Protein AF-A0A264Q8J1-F1 (afdb_monomer_lite)

Radius of gyration: 18.31 Å; chains: 1; bounding box: 54×31×55 Å

Structure (mmCIF, N/CA/C/O backbone):
data_AF-A0A264Q8J1-F1
#
_entry.id   AF-A0A264Q8J1-F1
#
loop_
_atom_site.group_PDB
_atom_site.id
_atom_site.type_symbol
_atom_site.label_atom_id
_atom_site.label_alt_id
_atom_site.label_comp_id
_atom_site.label_asym_id
_atom_site.label_entity_id
_atom_site.label_seq_id
_atom_site.pdbx_PDB_ins_code
_atom_site.Cartn_x
_atom_site.Cartn_y
_atom_site.Cartn_z
_atom_site.occupancy
_atom_site.B_iso_or_equiv
_atom_site.auth_seq_id
_atom_site.auth_comp_id
_atom_site.auth_asym_id
_atom_site.auth_atom_id
_atom_site.pdbx_PDB_model_num
ATOM 1 N N . MET A 1 1 ? -1.370 16.475 13.161 1.00 56.62 1 MET A N 1
ATOM 2 C CA . MET A 1 1 ? -0.536 15.814 12.120 1.00 56.62 1 MET A CA 1
ATOM 3 C C . MET A 1 1 ? -1.045 16.156 10.712 1.00 56.62 1 MET A C 1
ATOM 5 O O . MET A 1 1 ? -2.243 16.346 10.536 1.00 56.62 1 MET A O 1
ATOM 9 N N . PRO A 1 2 ? -0.194 16.237 9.667 1.00 59.56 2 PRO A N 1
ATOM 10 C CA . PRO A 1 2 ? -0.618 16.700 8.331 1.00 59.56 2 PRO A CA 1
ATOM 11 C C . PRO A 1 2 ? -1.544 15.725 7.565 1.00 59.56 2 PRO A C 1
ATOM 13 O O . PRO A 1 2 ? -2.095 16.078 6.518 1.00 59.56 2 PRO A O 1
ATOM 16 N N . TRP A 1 3 ? -1.752 14.513 8.092 1.00 64.38 3 TRP A N 1
ATOM 17 C CA . TRP A 1 3 ? -2.498 13.407 7.470 1.00 64.38 3 TRP A CA 1
ATOM 18 C C . TRP A 1 3 ? -3.848 13.099 8.146 1.00 64.38 3 TRP A C 1
ATOM 20 O O . TRP A 1 3 ? -4.417 12.026 7.961 1.00 64.38 3 TRP A O 1
ATOM 30 N N . GLU A 1 4 ? -4.396 14.025 8.928 1.00 59.28 4 GLU A N 1
ATOM 31 C CA . GLU A 1 4 ? -5.580 13.744 9.756 1.00 59.28 4 GLU A CA 1
ATOM 32 C C . GLU A 1 4 ? -6.909 13.923 9.004 1.00 59.28 4 GLU A C 1
ATOM 34 O O . GLU A 1 4 ? -7.883 13.242 9.307 1.00 59.28 4 GLU A O 1
ATOM 39 N N . GLY A 1 5 ? -6.970 14.783 7.981 1.00 60.81 5 GLY A N 1
ATOM 40 C CA . GLY A 1 5 ? -8.216 15.112 7.268 1.00 60.81 5 GLY A CA 1
ATOM 41 C C . GLY A 1 5 ? -8.581 14.207 6.077 1.00 60.81 5 GLY A C 1
ATOM 42 O O . GLY A 1 5 ? -7.857 13.282 5.709 1.00 60.81 5 GLY A O 1
ATOM 43 N N . GLY A 1 6 ? -9.687 14.529 5.395 1.00 55.41 6 GLY A N 1
ATOM 44 C CA . GLY A 1 6 ? -10.161 13.809 4.198 1.00 55.41 6 GLY A CA 1
ATOM 45 C C . GLY A 1 6 ? -9.212 13.858 2.985 1.00 55.41 6 GLY A C 1
ATOM 46 O O . GLY A 1 6 ? -9.274 12.990 2.121 1.00 55.41 6 GLY A O 1
ATOM 47 N N . HIS A 1 7 ? -8.278 14.818 2.948 1.00 56.81 7 HIS 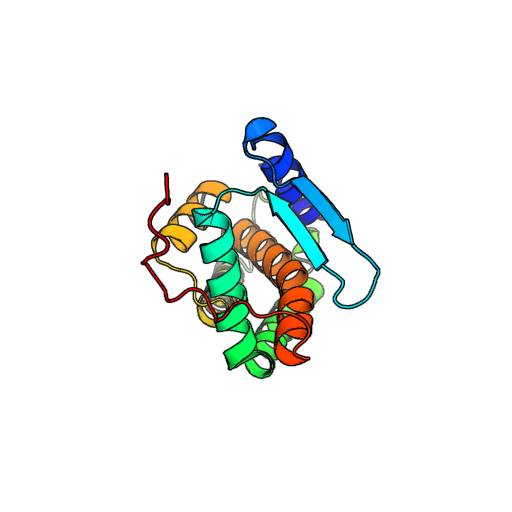A N 1
ATOM 48 C CA . HIS A 1 7 ? -7.207 14.917 1.939 1.00 56.81 7 HIS A CA 1
ATOM 49 C C . HIS A 1 7 ? -5.903 14.192 2.336 1.00 56.81 7 HIS A C 1
ATOM 51 O O . HIS A 1 7 ? -4.896 14.292 1.633 1.00 56.81 7 HIS A O 1
ATOM 57 N N . SER A 1 8 ? -5.917 13.451 3.449 1.00 67.75 8 SER A N 1
ATOM 58 C CA . SER A 1 8 ? -4.760 12.770 4.057 1.00 67.75 8 SER A CA 1
ATOM 59 C C . SER A 1 8 ? -3.909 11.969 3.078 1.00 67.75 8 SER A C 1
ATOM 61 O O . SER A 1 8 ? -2.688 12.077 3.091 1.00 67.75 8 SER A O 1
ATOM 63 N N . VAL A 1 9 ? -4.545 11.222 2.177 1.00 67.81 9 VAL A N 1
ATOM 64 C CA . VAL A 1 9 ? -3.865 10.352 1.212 1.00 67.81 9 VAL A CA 1
ATOM 65 C C . VAL A 1 9 ? -3.026 11.127 0.192 1.00 67.81 9 VAL A C 1
ATOM 67 O O . VAL A 1 9 ? -1.901 10.742 -0.124 1.00 67.81 9 VAL A O 1
ATOM 70 N N . VAL A 1 10 ? -3.567 12.216 -0.357 1.00 69.06 10 VAL A N 1
ATOM 71 C CA . VAL A 1 10 ? -2.839 13.038 -1.338 1.00 69.06 10 VAL A CA 1
ATOM 72 C C . VAL A 1 10 ? -1.686 13.756 -0.645 1.00 69.06 10 VAL A C 1
ATOM 74 O O . VAL A 1 10 ? -0.575 13.798 -1.174 1.00 69.06 10 VAL A O 1
ATOM 77 N N . ASN A 1 11 ? -1.934 14.246 0.571 1.00 78.75 11 ASN A N 1
ATOM 78 C CA . ASN A 1 11 ? -0.925 14.907 1.387 1.00 78.75 11 ASN A CA 1
ATOM 79 C C . ASN A 1 11 ? 0.197 13.955 1.811 1.00 78.75 11 ASN A C 1
ATOM 81 O O . ASN A 1 11 ? 1.344 14.385 1.835 1.00 78.75 11 ASN A O 1
ATOM 85 N N . PHE A 1 12 ? -0.096 12.674 2.064 1.00 83.12 12 PHE A N 1
ATOM 86 C CA . PHE A 1 12 ? 0.919 11.661 2.364 1.00 83.12 12 PHE A CA 1
ATOM 87 C C . PHE A 1 12 ? 1.935 11.525 1.227 1.00 83.12 12 PHE A C 1
ATOM 89 O O . PHE A 1 12 ? 3.122 11.763 1.432 1.00 83.12 12 PHE A O 1
ATOM 96 N N . PHE A 1 13 ? 1.484 11.227 0.004 1.00 85.62 13 PHE A N 1
ATOM 97 C CA . PHE A 1 13 ? 2.410 11.057 -1.120 1.00 85.62 13 PHE A CA 1
ATOM 98 C C . PHE A 1 13 ? 3.090 12.362 -1.530 1.00 85.62 13 PHE A C 1
ATOM 100 O O . PHE A 1 13 ? 4.257 12.338 -1.913 1.00 85.62 13 PHE A O 1
ATOM 107 N N . ARG A 1 14 ? 2.389 13.500 -1.442 1.00 85.81 14 ARG A N 1
ATOM 108 C CA . ARG A 1 14 ? 2.998 14.814 -1.681 1.00 85.81 14 ARG A CA 1
ATOM 109 C C . ARG A 1 14 ? 4.091 15.104 -0.652 1.00 85.81 14 ARG A C 1
ATOM 111 O O . ARG A 1 14 ? 5.162 15.558 -1.039 1.00 85.81 14 ARG A O 1
ATOM 118 N N . GLY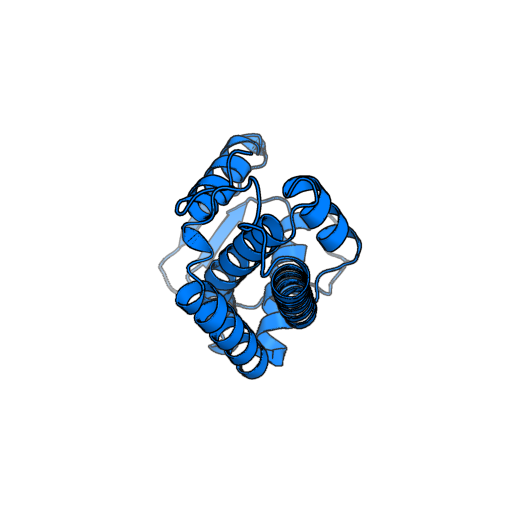 A 1 15 ? 3.829 14.807 0.620 1.00 85.69 15 GLY A N 1
ATOM 119 C CA . GLY A 1 15 ? 4.773 14.943 1.726 1.00 85.69 15 GLY A CA 1
ATOM 120 C C . GLY A 1 15 ? 5.995 14.051 1.540 1.00 85.69 15 GLY A C 1
ATOM 121 O O . GLY A 1 15 ? 7.114 14.558 1.527 1.00 85.69 15 GLY A O 1
ATOM 122 N N . ALA A 1 16 ? 5.782 12.756 1.288 1.00 85.56 16 ALA A N 1
ATOM 123 C CA . ALA A 1 16 ? 6.850 11.800 1.007 1.00 85.56 16 ALA A CA 1
ATOM 124 C C . ALA A 1 16 ? 7.715 12.257 -0.176 1.00 85.56 16 ALA A C 1
ATOM 126 O O . ALA A 1 16 ? 8.929 12.358 -0.043 1.00 85.56 16 ALA A O 1
ATOM 127 N N . TYR A 1 17 ? 7.091 12.643 -1.294 1.00 87.44 17 TYR A N 1
ATOM 128 C CA . TYR A 1 17 ? 7.805 13.148 -2.467 1.00 87.44 17 TYR A CA 1
ATOM 129 C C . TYR A 1 17 ? 8.604 14.426 -2.172 1.00 87.44 17 TYR A C 1
ATOM 131 O O . TYR A 1 17 ? 9.737 14.567 -2.628 1.00 87.44 17 TYR A O 1
ATOM 139 N N . SER A 1 18 ? 8.036 15.359 -1.399 1.00 87.62 18 SER A N 1
ATOM 140 C CA . SER A 1 18 ? 8.739 16.586 -1.010 1.00 87.62 18 SER A CA 1
ATOM 141 C C . SER A 1 18 ? 9.915 16.331 -0.067 1.00 87.62 18 SER A C 1
ATOM 143 O O . SER A 1 18 ? 10.914 17.036 -0.168 1.00 87.62 18 SER A O 1
ATOM 145 N N . ALA A 1 19 ? 9.814 15.316 0.797 1.00 87.94 19 ALA A N 1
ATOM 146 C CA . ALA A 1 19 ? 10.858 14.928 1.739 1.00 87.94 19 ALA A CA 1
ATOM 147 C C . ALA A 1 19 ? 11.991 14.126 1.078 1.00 87.94 19 ALA A C 1
ATOM 149 O O . ALA A 1 19 ? 13.101 14.108 1.599 1.00 87.94 19 ALA A O 1
ATOM 150 N N . THR A 1 20 ? 11.742 13.479 -0.066 1.00 88.75 20 THR A N 1
ATOM 151 C CA . THR A 1 20 ? 12.794 12.804 -0.837 1.00 88.75 20 THR A CA 1
ATOM 152 C C . THR A 1 20 ? 13.706 13.838 -1.514 1.00 88.75 20 THR A C 1
ATOM 154 O O . THR A 1 20 ? 13.199 14.651 -2.304 1.00 88.75 20 THR A O 1
ATOM 157 N N . PRO A 1 21 ? 15.031 13.805 -1.263 1.00 91.06 21 PRO A N 1
ATOM 158 C CA . PRO A 1 21 ? 16.008 14.631 -1.971 1.00 91.06 21 PRO A CA 1
ATOM 159 C C . PRO A 1 21 ? 15.892 14.480 -3.498 1.00 91.06 21 PRO A C 1
ATOM 161 O O . PRO A 1 21 ? 15.634 13.368 -3.963 1.00 91.06 21 PRO A O 1
ATOM 164 N N . PRO A 1 22 ? 16.027 15.558 -4.299 1.00 89.31 22 PRO A N 1
ATOM 165 C CA . PRO A 1 22 ? 15.803 15.507 -5.748 1.00 89.31 22 PRO A CA 1
ATOM 166 C C . PRO A 1 22 ? 16.631 14.458 -6.503 1.00 89.31 22 PRO A C 1
ATOM 168 O O . PRO A 1 22 ? 16.137 13.875 -7.463 1.00 89.31 22 PRO A O 1
ATOM 171 N N . ASP A 1 23 ? 17.857 14.211 -6.054 1.00 89.38 23 ASP A N 1
ATOM 172 C CA . ASP A 1 23 ? 18.810 13.223 -6.566 1.00 89.38 23 ASP A CA 1
ATOM 173 C C . ASP A 1 23 ? 18.392 11.769 -6.295 1.00 89.38 23 ASP A C 1
ATOM 175 O O . ASP A 1 23 ? 18.742 10.876 -7.064 1.00 89.38 23 ASP A O 1
ATOM 179 N N . LEU A 1 24 ? 17.591 11.535 -5.252 1.00 89.50 24 LEU A N 1
ATOM 180 C CA . LEU A 1 24 ? 17.073 10.212 -4.884 1.00 89.50 24 LEU A CA 1
ATOM 181 C C . LEU A 1 24 ? 15.667 9.938 -5.437 1.00 89.50 24 LEU A C 1
ATOM 183 O O . LEU A 1 24 ? 15.107 8.858 -5.221 1.00 89.50 24 LEU A O 1
ATOM 187 N N . ARG A 1 25 ? 15.058 10.907 -6.129 1.00 90.62 25 ARG A N 1
ATOM 188 C CA . ARG A 1 25 ? 13.722 10.736 -6.709 1.00 90.62 25 ARG A CA 1
ATOM 189 C C . ARG A 1 25 ? 13.778 9.820 -7.931 1.00 90.62 25 ARG A C 1
ATOM 191 O O . ARG A 1 25 ? 14.722 9.899 -8.714 1.00 90.62 25 ARG A O 1
ATOM 198 N N . PRO A 1 26 ? 12.748 8.987 -8.146 1.00 90.62 26 PRO A N 1
ATOM 199 C CA . PRO A 1 26 ? 12.645 8.207 -9.367 1.00 90.62 26 PRO A CA 1
ATOM 200 C C . PRO A 1 26 ? 12.474 9.130 -10.585 1.00 90.62 26 PRO A C 1
ATOM 202 O O . PRO A 1 26 ? 11.617 10.016 -10.581 1.00 90.62 26 PRO A O 1
ATOM 205 N N . VAL A 1 27 ? 13.266 8.907 -11.636 1.00 92.94 27 VAL A N 1
ATOM 206 C CA . VAL A 1 27 ? 13.251 9.687 -12.885 1.00 92.94 27 VAL A CA 1
ATOM 207 C C . VAL A 1 27 ? 13.138 8.753 -14.084 1.00 92.94 27 VAL A C 1
ATOM 209 O O . VAL A 1 27 ? 13.828 7.738 -14.161 1.00 92.94 27 VAL A O 1
ATOM 212 N N . VAL A 1 28 ? 12.305 9.124 -15.056 1.00 92.75 28 VAL A N 1
ATOM 213 C CA . VAL A 1 28 ? 12.275 8.464 -16.365 1.00 92.75 28 VAL A CA 1
ATOM 214 C C . VAL A 1 28 ? 13.511 8.890 -17.155 1.00 92.75 28 VAL A C 1
ATOM 216 O O . VAL A 1 28 ? 13.653 10.062 -17.495 1.00 92.75 28 VAL A O 1
ATOM 219 N N . LYS A 1 29 ? 14.411 7.947 -17.438 1.00 92.88 29 LYS A N 1
ATOM 220 C CA . LYS A 1 29 ? 15.630 8.195 -18.221 1.00 92.88 29 LYS A CA 1
ATOM 221 C C . LYS A 1 29 ? 15.363 8.129 -19.715 1.00 92.88 29 LYS A C 1
ATOM 223 O O . LYS A 1 29 ? 15.869 8.958 -20.466 1.00 92.88 29 LYS A O 1
ATOM 228 N N . LYS A 1 30 ? 14.559 7.155 -20.140 1.00 91.75 30 LYS A N 1
ATOM 229 C CA . LYS A 1 30 ? 14.275 6.908 -21.551 1.00 91.75 30 LYS A CA 1
ATOM 230 C C . LYS A 1 30 ? 12.905 6.268 -21.716 1.00 91.75 30 LYS A C 1
ATOM 232 O O . LYS A 1 30 ? 12.501 5.437 -20.909 1.00 91.75 30 LYS A O 1
ATOM 237 N N . ILE A 1 31 ? 12.209 6.638 -22.785 1.00 92.06 31 ILE A N 1
ATOM 238 C CA . ILE A 1 31 ? 11.036 5.914 -23.272 1.00 92.06 31 ILE A CA 1
ATOM 239 C C . ILE A 1 31 ? 11.285 5.588 -24.737 1.00 92.06 31 ILE A C 1
ATOM 241 O O . ILE A 1 31 ? 11.563 6.480 -25.537 1.00 92.06 31 ILE A O 1
ATOM 245 N N . GLN A 1 32 ? 11.177 4.314 -25.088 1.00 90.50 32 GLN A N 1
ATOM 246 C CA . GLN A 1 32 ? 11.171 3.844 -26.461 1.00 90.50 32 GLN A CA 1
ATOM 247 C C . GLN A 1 32 ? 9.800 3.251 -26.762 1.00 90.50 32 GLN A C 1
ATOM 249 O O . GLN A 1 32 ? 9.388 2.277 -26.142 1.00 90.50 32 GLN A O 1
ATOM 254 N N . TYR A 1 33 ? 9.103 3.836 -27.733 1.00 86.25 33 TYR A N 1
ATOM 255 C CA . TYR A 1 33 ? 7.774 3.377 -28.142 1.00 86.25 33 TYR A CA 1
ATOM 256 C C . TYR A 1 33 ? 7.821 2.280 -29.224 1.00 86.25 33 TYR A C 1
ATOM 258 O O . TYR A 1 33 ? 6.845 1.559 -29.400 1.00 86.25 33 TYR A O 1
ATOM 266 N N . ALA A 1 34 ? 8.940 2.133 -29.945 1.00 79.81 34 ALA A N 1
ATOM 267 C CA . ALA A 1 34 ? 9.086 1.170 -31.042 1.00 79.81 34 ALA A CA 1
ATOM 268 C C . ALA A 1 34 ? 9.451 -0.238 -30.539 1.00 79.81 34 ALA A C 1
ATOM 270 O O . ALA A 1 34 ? 10.360 -0.368 -29.722 1.00 79.81 34 ALA A O 1
ATOM 271 N N . SER A 1 35 ? 8.762 -1.268 -31.053 1.00 71.50 35 SER A N 1
ATOM 272 C CA . SER A 1 35 ? 8.863 -2.662 -30.589 1.00 71.50 35 SER A CA 1
ATOM 273 C C . SER A 1 35 ? 10.272 -3.267 -30.759 1.00 71.50 35 SER A C 1
ATOM 275 O O . SER A 1 35 ? 10.796 -3.221 -31.874 1.00 71.50 35 SER A O 1
ATOM 277 N N . PRO A 1 36 ? 10.858 -3.877 -29.706 1.00 73.38 36 PRO A N 1
ATOM 278 C CA . PRO A 1 36 ? 10.342 -3.918 -28.337 1.00 73.38 36 PRO A CA 1
ATOM 279 C C . PRO A 1 36 ? 10.510 -2.551 -27.650 1.00 73.38 36 PRO A C 1
ATOM 281 O O . PRO A 1 36 ? 11.620 -2.038 -27.508 1.00 73.38 36 PRO A O 1
ATOM 284 N N . GLY A 1 37 ? 9.387 -1.952 -27.242 1.00 84.56 37 GLY A N 1
ATOM 285 C CA . GLY A 1 37 ? 9.375 -0.682 -26.523 1.00 84.56 37 GLY A CA 1
ATOM 286 C C . GLY A 1 37 ? 9.706 -0.883 -25.046 1.00 84.56 37 GLY A C 1
ATOM 287 O O . GLY A 1 37 ? 9.422 -1.942 -24.487 1.00 84.56 37 GLY A O 1
ATOM 288 N N . PHE A 1 38 ? 10.291 0.123 -24.402 1.00 85.94 38 PHE A N 1
ATOM 289 C CA . PHE A 1 38 ? 10.609 0.075 -22.975 1.00 85.94 38 PHE A CA 1
ATOM 290 C C . PHE A 1 38 ? 10.568 1.458 -22.327 1.00 85.94 38 PHE A C 1
ATOM 292 O O . PHE A 1 38 ? 10.716 2.487 -22.989 1.00 85.94 38 PHE A O 1
ATOM 299 N N . ILE A 1 39 ? 10.388 1.468 -21.008 1.00 87.38 39 ILE A N 1
ATOM 300 C CA . ILE A 1 39 ? 10.560 2.644 -20.155 1.00 87.38 39 ILE A CA 1
ATOM 301 C C . ILE A 1 39 ? 11.721 2.334 -19.217 1.00 87.38 39 ILE A C 1
ATOM 303 O O . ILE A 1 39 ? 11.670 1.370 -18.459 1.00 87.38 39 ILE A O 1
ATOM 307 N N . GLU A 1 40 ? 12.762 3.152 -19.276 1.00 89.38 40 GLU A N 1
ATOM 308 C CA . GLU A 1 40 ? 13.915 3.065 -18.390 1.00 89.38 40 GLU A CA 1
ATOM 309 C C . GLU A 1 40 ? 13.744 4.056 -17.240 1.00 89.38 40 GLU A C 1
ATOM 311 O O . GLU A 1 40 ? 13.552 5.259 -17.455 1.00 89.38 40 GLU A O 1
ATOM 316 N N . LEU A 1 41 ? 13.802 3.543 -16.013 1.00 89.81 41 LEU A N 1
ATOM 317 C CA . LEU A 1 41 ? 13.643 4.312 -14.786 1.00 89.81 41 LEU A CA 1
ATOM 318 C C . LEU A 1 41 ? 14.949 4.279 -13.993 1.00 89.81 41 LEU A C 1
ATOM 320 O O . LEU A 1 41 ? 15.529 3.219 -13.783 1.00 89.81 41 LEU A O 1
ATOM 324 N N . SER A 1 42 ? 15.374 5.438 -13.507 1.00 90.38 42 SER A N 1
ATOM 325 C CA . SER A 1 42 ? 16.432 5.565 -12.508 1.00 90.38 42 SER A CA 1
ATOM 326 C C . SER A 1 42 ? 15.776 5.796 -11.158 1.00 90.38 42 SER A C 1
ATOM 328 O O . SER A 1 42 ? 15.072 6.789 -10.998 1.00 90.38 42 SER A O 1
ATOM 330 N N . ALA A 1 43 ? 15.992 4.901 -10.201 1.00 90.94 43 ALA A N 1
ATOM 331 C CA . ALA A 1 43 ? 15.438 4.981 -8.854 1.00 90.94 43 ALA A CA 1
ATOM 332 C C . ALA A 1 43 ? 16.364 4.269 -7.860 1.00 90.94 43 ALA A C 1
ATOM 334 O O . ALA A 1 43 ? 17.250 3.514 -8.261 1.00 90.94 43 ALA A O 1
ATOM 335 N N . LEU A 1 44 ? 16.134 4.472 -6.562 1.00 91.44 44 LEU A N 1
ATOM 336 C CA . LEU A 1 44 ? 16.801 3.685 -5.528 1.00 91.44 44 LEU A CA 1
ATOM 337 C C . LEU A 1 44 ? 16.456 2.201 -5.697 1.00 91.44 44 LEU A C 1
ATOM 339 O O . LEU A 1 44 ? 15.285 1.813 -5.627 1.00 91.44 44 LEU A O 1
ATOM 343 N N . ILE A 1 45 ? 17.484 1.383 -5.924 1.00 88.81 45 ILE A N 1
ATOM 344 C CA . ILE A 1 45 ? 17.341 -0.045 -6.236 1.00 88.81 45 ILE A CA 1
ATOM 345 C C . ILE A 1 45 ? 16.664 -0.779 -5.075 1.00 88.81 45 ILE A C 1
ATOM 347 O O 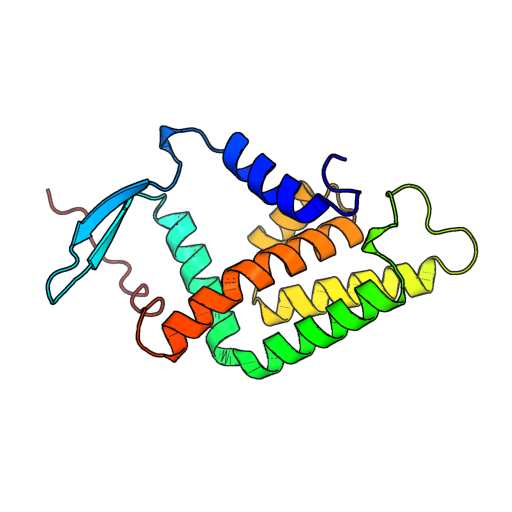. ILE A 1 45 ? 15.690 -1.493 -5.296 1.00 88.81 45 ILE A O 1
ATOM 351 N N . ASP A 1 46 ? 17.097 -0.528 -3.839 1.00 88.69 46 ASP A N 1
ATOM 352 C CA . ASP A 1 46 ? 16.538 -1.180 -2.649 1.00 88.69 46 ASP A CA 1
ATOM 353 C C . ASP A 1 46 ? 15.042 -0.886 -2.473 1.00 88.69 46 ASP A C 1
ATOM 355 O O . ASP A 1 46 ? 14.246 -1.786 -2.211 1.00 88.69 46 ASP A O 1
ATOM 359 N N . ILE A 1 47 ? 14.630 0.367 -2.693 1.00 89.06 47 ILE A N 1
ATOM 360 C CA . ILE A 1 47 ? 13.217 0.767 -2.626 1.00 89.06 47 ILE A CA 1
ATOM 361 C C . ILE A 1 47 ? 12.418 0.141 -3.773 1.00 89.06 47 ILE A C 1
ATOM 363 O O . ILE A 1 47 ? 11.281 -0.289 -3.581 1.00 89.06 47 ILE A O 1
ATOM 367 N N . SER A 1 48 ? 13.015 0.053 -4.962 1.00 90.31 48 SER A N 1
ATOM 368 C CA . SER A 1 48 ? 12.387 -0.581 -6.124 1.00 90.31 48 SER A CA 1
ATOM 369 C C . SER A 1 48 ? 12.119 -2.066 -5.867 1.00 90.31 48 SER A C 1
ATOM 371 O O . SER A 1 48 ? 11.046 -2.559 -6.219 1.00 90.31 48 SER A O 1
ATOM 373 N N . TRP A 1 49 ? 13.035 -2.760 -5.182 1.00 89.94 49 TRP A N 1
ATOM 374 C CA . TRP A 1 49 ? 12.834 -4.150 -4.771 1.00 89.94 49 TRP A CA 1
ATOM 375 C C . TRP A 1 49 ? 11.727 -4.314 -3.740 1.00 89.94 49 TRP A C 1
ATOM 377 O O . TRP A 1 49 ? 10.879 -5.184 -3.909 1.00 89.94 49 TRP A O 1
ATOM 387 N N . GLN A 1 50 ? 11.659 -3.443 -2.735 1.00 90.38 50 GLN A N 1
ATOM 388 C CA . GLN A 1 50 ? 10.563 -3.489 -1.763 1.00 90.38 50 GLN A CA 1
ATOM 389 C C . GLN A 1 50 ? 9.191 -3.302 -2.433 1.00 90.38 50 GLN A C 1
ATOM 391 O O . GLN A 1 50 ? 8.226 -3.978 -2.079 1.00 90.38 50 GLN A O 1
ATOM 396 N N . ILE A 1 51 ? 9.093 -2.424 -3.440 1.00 91.19 51 ILE A N 1
ATOM 397 C CA . ILE A 1 51 ? 7.862 -2.266 -4.232 1.00 91.19 51 ILE A CA 1
ATOM 398 C C . ILE A 1 51 ? 7.564 -3.542 -5.030 1.00 91.19 51 ILE A C 1
ATOM 400 O O . ILE A 1 51 ? 6.416 -3.980 -5.065 1.00 91.19 51 ILE A O 1
ATOM 404 N N . ALA A 1 52 ? 8.573 -4.154 -5.653 1.00 91.19 52 ALA A N 1
ATOM 405 C CA . ALA A 1 52 ? 8.414 -5.403 -6.396 1.00 91.19 52 ALA A CA 1
ATOM 406 C C . ALA A 1 52 ? 7.916 -6.557 -5.505 1.00 91.19 52 ALA A C 1
ATOM 408 O O . ALA A 1 52 ? 7.023 -7.309 -5.906 1.00 91.19 52 ALA A O 1
ATOM 409 N N . GLU A 1 53 ? 8.439 -6.669 -4.283 1.00 90.69 53 GLU A N 1
ATOM 410 C CA . GLU A 1 53 ? 7.993 -7.640 -3.279 1.00 90.69 53 GLU A CA 1
ATOM 411 C C . GLU A 1 53 ? 6.532 -7.404 -2.879 1.00 90.69 53 GLU A C 1
ATOM 413 O O . GLU A 1 53 ? 5.741 -8.347 -2.891 1.00 90.69 53 GLU A O 1
ATOM 418 N N . LEU A 1 54 ? 6.143 -6.147 -2.635 1.00 91.38 54 LEU A N 1
ATOM 419 C CA . LEU A 1 54 ? 4.756 -5.766 -2.343 1.00 91.38 54 LEU A CA 1
ATOM 420 C C . LEU A 1 54 ? 3.803 -6.136 -3.486 1.00 91.38 54 LEU A C 1
ATOM 422 O O . LEU A 1 54 ? 2.756 -6.743 -3.253 1.00 91.38 54 LEU A O 1
ATOM 426 N N . VAL A 1 55 ? 4.166 -5.802 -4.731 1.00 93.38 55 VAL A N 1
ATOM 427 C CA . VAL A 1 55 ? 3.376 -6.157 -5.924 1.00 93.38 55 VAL A CA 1
ATOM 428 C C . VAL A 1 55 ? 3.245 -7.673 -6.039 1.00 93.38 55 VAL A C 1
ATOM 430 O O . VAL A 1 55 ? 2.161 -8.180 -6.320 1.00 93.38 55 VAL A O 1
ATOM 433 N N . THR A 1 56 ? 4.326 -8.411 -5.794 1.00 91.38 56 THR A N 1
ATOM 434 C CA . THR A 1 56 ? 4.330 -9.875 -5.871 1.00 91.38 56 THR A CA 1
ATOM 435 C C . THR A 1 56 ? 3.445 -10.501 -4.794 1.00 91.38 56 THR A C 1
ATOM 437 O O . THR A 1 56 ? 2.639 -11.378 -5.109 1.00 91.38 56 THR A O 1
ATOM 440 N N . ALA A 1 57 ? 3.535 -10.028 -3.549 1.00 90.25 57 ALA A N 1
ATOM 441 C CA . ALA A 1 57 ? 2.730 -10.521 -2.434 1.00 90.25 57 ALA A CA 1
ATOM 442 C C . ALA A 1 57 ? 1.226 -10.306 -2.665 1.00 90.25 57 ALA A C 1
ATOM 444 O O . ALA A 1 57 ? 0.427 -11.243 -2.558 1.00 90.25 57 ALA A O 1
ATOM 445 N N . VAL A 1 58 ? 0.845 -9.089 -3.063 1.00 92.19 58 VAL A N 1
ATOM 446 C CA . VAL A 1 58 ? -0.557 -8.762 -3.354 1.00 92.19 58 VAL A CA 1
ATOM 447 C C . VAL A 1 58 ? -1.030 -9.460 -4.629 1.00 92.19 58 VAL A C 1
ATOM 449 O O . VAL A 1 58 ? -2.149 -9.960 -4.669 1.00 92.19 58 VAL A O 1
ATOM 452 N N . GLY A 1 59 ? -0.182 -9.578 -5.652 1.00 90.50 59 GLY A N 1
ATOM 453 C CA . GLY A 1 59 ? -0.503 -10.292 -6.888 1.00 90.50 59 GLY A CA 1
ATOM 454 C C . GLY A 1 59 ? -0.798 -11.773 -6.683 1.00 90.50 59 GLY A C 1
ATOM 455 O O . GLY A 1 59 ? -1.779 -12.272 -7.233 1.00 90.50 59 GLY A O 1
ATOM 456 N N . GLY A 1 60 ? -0.027 -12.451 -5.827 1.00 87.94 60 GLY A N 1
ATOM 457 C CA . GLY A 1 60 ? -0.247 -13.861 -5.488 1.00 87.94 60 GLY A CA 1
ATOM 458 C C . GLY A 1 60 ? -1.571 -14.134 -4.765 1.00 87.94 60 GLY A C 1
ATOM 459 O O . GLY A 1 60 ? -2.043 -15.268 -4.758 1.00 87.94 60 GLY A O 1
ATOM 460 N N . SER A 1 61 ? -2.195 -13.106 -4.184 1.00 89.06 61 SER A N 1
ATOM 461 C CA . SER A 1 61 ? -3.429 -13.219 -3.399 1.00 89.06 61 SER A CA 1
ATOM 462 C C . SER A 1 61 ? -4.491 -12.178 -3.779 1.00 89.06 61 SER A C 1
ATOM 464 O O . SER A 1 61 ? -5.368 -11.859 -2.977 1.00 89.06 61 SER A O 1
ATOM 466 N N . ILE A 1 62 ? -4.468 -11.678 -5.021 1.00 91.44 62 ILE A N 1
ATOM 467 C CA . ILE A 1 62 ? -5.203 -10.469 -5.436 1.00 91.44 62 ILE A CA 1
ATOM 468 C C . ILE A 1 62 ? -6.710 -10.507 -5.142 1.00 91.44 62 ILE A C 1
ATOM 470 O O . ILE A 1 62 ? -7.292 -9.499 -4.750 1.00 91.44 62 ILE A O 1
ATOM 474 N N . LEU A 1 63 ? -7.361 -11.669 -5.265 1.00 91.56 63 LEU A N 1
ATOM 475 C CA . LEU A 1 63 ? -8.788 -11.812 -4.948 1.00 91.56 63 LEU A CA 1
ATOM 476 C C . LEU A 1 63 ? -9.070 -11.624 -3.452 1.00 91.56 63 LEU A C 1
ATOM 478 O O . LEU A 1 63 ? -10.012 -10.923 -3.080 1.00 91.56 63 LEU A O 1
ATOM 482 N N . ALA A 1 64 ? -8.246 -12.230 -2.595 1.00 92.81 64 ALA A N 1
ATOM 483 C CA . ALA A 1 64 ? -8.340 -12.054 -1.150 1.00 92.81 64 ALA A CA 1
ATOM 484 C C . ALA A 1 64 ? -7.997 -10.611 -0.766 1.00 92.81 64 ALA A C 1
ATOM 486 O O . ALA A 1 64 ? -8.698 -10.002 0.042 1.00 92.81 64 ALA A O 1
ATOM 487 N N . ALA A 1 65 ? -6.980 -10.045 -1.415 1.00 92.88 65 ALA A N 1
ATOM 488 C CA . ALA A 1 65 ? -6.534 -8.689 -1.181 1.00 92.88 65 ALA A CA 1
ATOM 489 C C . ALA A 1 65 ? -7.610 -7.646 -1.500 1.00 92.88 65 ALA A C 1
ATOM 491 O O . ALA A 1 65 ? -7.938 -6.808 -0.658 1.00 92.88 65 ALA A O 1
ATOM 492 N N . ASN A 1 66 ? -8.242 -7.773 -2.669 1.00 94.38 66 ASN A N 1
ATOM 493 C CA . ASN A 1 66 ? -9.349 -6.917 -3.081 1.00 94.38 66 ASN A CA 1
ATOM 494 C C . ASN A 1 66 ? -10.539 -7.056 -2.134 1.00 94.38 66 ASN A C 1
ATOM 496 O O . ASN A 1 66 ? -11.132 -6.053 -1.748 1.00 94.38 66 ASN A O 1
ATOM 500 N N . LYS A 1 67 ? -10.858 -8.279 -1.692 1.00 95.69 67 LYS A N 1
ATOM 501 C CA . LYS A 1 67 ? -11.945 -8.511 -0.734 1.00 95.69 67 LYS A CA 1
ATOM 502 C C . LYS A 1 67 ? -11.692 -7.808 0.603 1.00 95.69 67 LYS A C 1
ATOM 504 O O . LYS A 1 67 ? -12.602 -7.159 1.119 1.00 95.69 67 LYS A O 1
ATOM 509 N N . VAL A 1 68 ? -10.480 -7.924 1.151 1.00 95.56 68 VAL A N 1
ATOM 510 C CA . VAL A 1 68 ? -10.093 -7.247 2.400 1.00 95.56 68 VAL A CA 1
ATOM 511 C C . VAL A 1 68 ? -10.143 -5.734 2.221 1.00 95.56 68 VAL A C 1
ATOM 513 O O . VAL A 1 68 ? -10.787 -5.052 3.017 1.00 95.56 68 VAL A O 1
ATOM 516 N N . TYR A 1 69 ? -9.546 -5.211 1.147 1.00 95.19 69 TYR A N 1
ATOM 517 C CA . TYR A 1 69 ? -9.592 -3.785 0.829 1.00 95.19 69 TYR A CA 1
ATOM 518 C C . TYR A 1 69 ? -11.032 -3.268 0.729 1.00 95.19 69 TYR A C 1
ATOM 520 O O . TYR A 1 69 ? -11.378 -2.279 1.374 1.00 95.19 69 TYR A O 1
ATOM 528 N N . ASP A 1 70 ? -11.894 -3.951 -0.024 1.00 95.50 70 ASP A N 1
ATOM 529 C CA . ASP A 1 70 ? -13.285 -3.551 -0.222 1.00 95.50 70 ASP A CA 1
ATOM 530 C C . ASP A 1 70 ? -14.080 -3.577 1.080 1.00 95.50 70 ASP A C 1
ATOM 532 O O . ASP A 1 70 ? -14.854 -2.654 1.348 1.00 95.50 70 ASP A O 1
ATOM 536 N N . GLN A 1 71 ? -13.896 -4.612 1.902 1.00 95.88 71 GLN A N 1
ATOM 537 C CA . GLN A 1 71 ? -14.537 -4.717 3.209 1.00 95.88 71 GLN A CA 1
ATOM 538 C C . GLN A 1 71 ? -14.105 -3.568 4.123 1.00 95.88 71 GLN A C 1
ATOM 540 O O . GLN A 1 71 ? -14.956 -2.874 4.685 1.00 95.88 71 GLN A O 1
ATOM 545 N N . VAL A 1 72 ? -12.799 -3.326 4.231 1.00 94.62 72 VAL A N 1
ATOM 546 C CA . VAL A 1 72 ? -12.249 -2.242 5.048 1.00 94.62 72 VAL A CA 1
ATOM 547 C C . VAL A 1 72 ? -12.730 -0.885 4.538 1.00 94.62 72 VAL A C 1
ATOM 549 O O . VAL A 1 72 ? -13.191 -0.059 5.322 1.00 94.62 72 VAL A O 1
ATOM 552 N N . MET A 1 73 ? -12.712 -0.656 3.225 1.00 92.69 73 MET A N 1
ATOM 553 C CA . MET A 1 73 ? -13.126 0.612 2.631 1.00 92.69 73 MET A CA 1
ATOM 554 C C . MET A 1 73 ? -14.640 0.854 2.761 1.00 92.69 73 MET A C 1
ATOM 556 O O . MET A 1 73 ? -15.076 1.995 2.936 1.00 92.69 73 MET A O 1
ATOM 560 N N . ARG A 1 74 ? -15.470 -0.198 2.706 1.00 92.25 74 ARG A N 1
ATOM 561 C CA . ARG A 1 74 ? -16.909 -0.104 3.014 1.00 92.25 74 ARG A CA 1
ATOM 562 C C . ARG A 1 74 ? -17.120 0.359 4.451 1.00 92.25 74 ARG A C 1
ATOM 564 O O . ARG A 1 74 ? -17.818 1.351 4.646 1.00 92.25 74 ARG A O 1
ATOM 571 N N . THR A 1 75 ? -16.468 -0.290 5.414 1.00 88.62 75 THR A N 1
ATOM 572 C CA . THR A 1 75 ? -16.516 0.079 6.837 1.00 88.62 75 THR A CA 1
ATOM 573 C C . THR A 1 75 ? -16.035 1.515 7.055 1.00 88.62 75 THR A C 1
ATOM 575 O O . THR A 1 75 ? -16.739 2.315 7.671 1.00 88.62 75 THR A O 1
ATOM 578 N N . TYR A 1 76 ? -14.899 1.876 6.454 1.00 87.88 76 TYR A N 1
ATOM 579 C CA . TYR A 1 76 ? -14.306 3.213 6.502 1.00 87.88 76 TYR A CA 1
ATOM 580 C C . TYR A 1 76 ? -15.276 4.305 6.025 1.00 87.88 76 TYR A C 1
ATOM 582 O O . TYR A 1 76 ? -15.380 5.367 6.641 1.00 87.88 76 TYR A O 1
ATOM 590 N N . ARG A 1 77 ? -16.019 4.053 4.937 1.00 87.00 77 ARG A N 1
ATOM 591 C CA . ARG A 1 77 ? -17.021 4.995 4.410 1.00 87.00 77 ARG A CA 1
ATOM 592 C C . ARG A 1 77 ? -18.294 5.041 5.248 1.00 87.00 77 ARG A C 1
ATOM 594 O O . ARG A 1 77 ? -18.751 6.135 5.555 1.00 87.00 77 ARG A O 1
ATOM 601 N N . GLN A 1 78 ? -18.853 3.885 5.615 1.00 86.75 78 GLN A N 1
ATOM 602 C CA . GLN A 1 78 ? -20.095 3.793 6.400 1.00 86.75 78 GLN A CA 1
ATOM 603 C C . GLN A 1 78 ? -19.982 4.506 7.749 1.00 86.75 78 GLN A C 1
ATOM 605 O O . GLN A 1 78 ? -20.949 5.090 8.223 1.00 86.75 78 GLN A O 1
ATOM 610 N N . ARG A 1 79 ? -18.789 4.478 8.346 1.00 81.12 79 ARG A N 1
ATOM 611 C CA . ARG A 1 79 ? -18.490 5.098 9.642 1.00 81.12 79 ARG A CA 1
ATOM 612 C C . ARG A 1 79 ? -17.925 6.512 9.524 1.00 81.12 79 ARG A C 1
ATOM 614 O O . ARG A 1 79 ? -17.520 7.101 10.520 1.00 81.12 79 ARG A O 1
ATOM 621 N N . GLU A 1 80 ? -17.872 7.048 8.305 1.00 80.94 80 GLU A N 1
ATOM 622 C CA . GLU A 1 80 ? -17.362 8.382 7.990 1.00 80.94 80 GLU A CA 1
ATOM 623 C C . GLU A 1 80 ? -15.950 8.669 8.545 1.00 80.94 80 GLU A C 1
ATOM 625 O O . GLU A 1 80 ? -15.613 9.813 8.858 1.00 80.94 80 GLU A O 1
ATOM 630 N N . TRP A 1 81 ? -15.081 7.650 8.606 1.00 80.31 81 TRP A N 1
ATOM 631 C CA . TRP A 1 81 ? -13.714 7.750 9.148 1.00 80.31 81 TRP A CA 1
ATOM 632 C C . TRP A 1 81 ? -12.832 8.777 8.418 1.00 80.31 81 TRP A C 1
ATOM 634 O O . TRP A 1 81 ? -11.855 9.286 8.971 1.00 80.31 81 TRP A O 1
ATOM 644 N N . ALA A 1 82 ? -13.211 9.154 7.195 1.00 73.56 82 ALA A N 1
ATOM 645 C CA . ALA A 1 82 ? -12.598 10.248 6.443 1.00 73.56 82 ALA A CA 1
ATOM 646 C C . ALA A 1 82 ? -12.784 11.633 7.087 1.00 73.56 82 ALA A C 1
ATOM 648 O O . ALA A 1 82 ? -11.923 12.500 6.928 1.00 73.56 82 ALA A O 1
ATOM 649 N N . LYS A 1 83 ? -13.913 11.862 7.773 1.00 70.38 83 LYS A N 1
ATOM 650 C CA . LYS A 1 83 ? -14.282 13.159 8.368 1.00 70.38 83 LYS A CA 1
ATOM 651 C C . LYS A 1 83 ? -13.719 13.343 9.777 1.00 70.38 83 LYS A C 1
ATOM 653 O O . LYS A 1 83 ? -13.705 14.464 10.284 1.00 70.38 83 LYS A O 1
ATOM 658 N N . LEU A 1 84 ? -13.255 12.261 10.400 1.00 69.94 84 LEU A N 1
ATOM 659 C CA . LEU A 1 84 ? -12.641 12.294 11.720 1.00 69.94 84 LEU A CA 1
ATOM 660 C C . LEU A 1 84 ? -11.282 13.004 11.627 1.00 69.94 84 LEU A C 1
ATOM 662 O O . LEU A 1 84 ? -10.306 12.436 11.135 1.00 69.94 84 LEU A O 1
ATOM 666 N N . LYS A 1 85 ? -11.244 14.262 12.082 1.00 59.69 85 LYS A N 1
ATOM 667 C CA . LYS A 1 85 ? -10.008 14.958 12.461 1.00 59.69 85 LYS A CA 1
ATOM 668 C C . LYS A 1 85 ? -9.588 14.365 13.802 1.00 59.69 85 LYS A C 1
ATOM 670 O O . LYS A 1 85 ? -10.420 14.315 14.707 1.00 59.69 85 LYS A O 1
ATOM 675 N N . SER A 1 86 ? -8.374 13.840 13.914 1.00 58.78 86 SER A N 1
ATOM 676 C CA . SER A 1 86 ? -7.916 13.172 15.132 1.00 58.78 86 SER A CA 1
ATOM 677 C C . SER A 1 86 ? -7.781 14.172 16.277 1.00 58.78 86 SER A C 1
ATOM 679 O O . SER A 1 86 ? -6.737 14.764 16.502 1.00 58.78 86 SER A O 1
ATOM 681 N N . GLU A 1 87 ? -8.867 14.320 17.023 1.00 51.22 87 GLU A N 1
ATOM 682 C CA . GLU A 1 87 ? -8.820 14.510 18.460 1.00 51.22 87 GLU A CA 1
ATOM 683 C C . GLU A 1 87 ? -10.167 14.046 19.021 1.00 51.22 87 GLU A C 1
ATOM 685 O O . GLU A 1 87 ? -11.195 14.700 18.863 1.00 51.22 87 GLU A O 1
ATOM 690 N N . LYS A 1 88 ? -10.156 12.865 19.649 1.00 51.59 88 LYS A N 1
ATOM 691 C CA . LYS A 1 88 ? -11.278 12.230 20.360 1.00 51.59 88 LYS A CA 1
ATOM 692 C C . LYS A 1 88 ? -12.415 11.711 19.467 1.00 51.59 88 LYS A C 1
ATOM 694 O O . LYS A 1 88 ? -13.409 12.380 19.196 1.00 51.59 88 LYS A O 1
ATOM 699 N N . LEU A 1 89 ? -12.337 10.412 19.164 1.00 52.25 89 LEU A N 1
ATOM 700 C CA . LEU A 1 89 ? -13.510 9.532 19.075 1.00 52.25 89 LEU A CA 1
ATOM 701 C C . LEU A 1 89 ? -14.548 9.970 20.128 1.00 52.25 89 LEU A C 1
ATOM 703 O O . LEU A 1 89 ? -14.265 9.907 21.325 1.00 52.25 89 LEU A O 1
ATOM 707 N N . ARG A 1 90 ? -15.707 10.483 19.700 1.00 49.84 90 ARG A N 1
ATOM 708 C CA . ARG A 1 90 ? -16.739 11.088 20.563 1.00 49.84 90 ARG A CA 1
ATOM 709 C C . ARG A 1 90 ? -17.332 10.066 21.552 1.00 49.84 90 ARG A C 1
ATOM 711 O O . ARG A 1 90 ? -18.324 9.413 21.265 1.00 49.84 90 ARG A O 1
ATOM 718 N N . ILE A 1 91 ? -16.667 9.937 22.699 1.00 51.44 91 ILE A N 1
ATOM 719 C CA . ILE A 1 91 ? -17.085 9.659 24.091 1.00 51.44 91 ILE A CA 1
ATOM 720 C C . ILE A 1 91 ? -18.038 8.477 24.414 1.00 51.44 91 ILE A C 1
ATOM 722 O O . ILE A 1 91 ? -18.120 8.124 25.581 1.00 51.44 91 ILE A O 1
ATOM 726 N N . GLN A 1 92 ? -18.645 7.740 23.475 1.00 44.72 92 GLN A N 1
ATOM 727 C CA . GLN A 1 92 ? -19.421 6.524 23.832 1.00 44.72 92 GLN A CA 1
ATOM 728 C C . GLN A 1 92 ? -19.187 5.265 22.968 1.00 44.72 92 GLN A C 1
ATOM 730 O O . GLN A 1 92 ? -19.715 4.214 23.301 1.00 44.72 92 GLN A O 1
ATOM 735 N N . ASN A 1 93 ? -18.322 5.306 21.942 1.00 54.62 93 ASN A N 1
ATOM 736 C CA . ASN A 1 93 ? -18.013 4.151 21.068 1.00 54.62 93 ASN A CA 1
ATOM 737 C C . ASN A 1 93 ? -16.502 3.830 20.929 1.00 54.62 93 ASN A C 1
ATOM 739 O O . ASN A 1 93 ? -16.111 3.086 20.037 1.00 54.62 93 ASN A O 1
ATOM 743 N N . GLN A 1 94 ?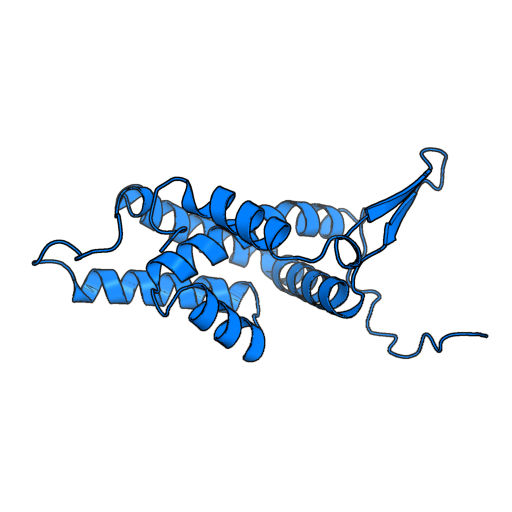 -15.638 4.390 21.788 1.00 65.88 94 GLN A N 1
ATOM 744 C CA . GLN A 1 94 ? -14.175 4.399 21.606 1.00 65.88 94 GLN A CA 1
ATOM 745 C C . GLN A 1 94 ? -13.521 3.020 21.480 1.00 65.88 94 GLN A C 1
ATOM 747 O O . GLN A 1 94 ? -12.789 2.806 20.525 1.00 65.88 94 GLN A O 1
ATOM 752 N N . ILE A 1 95 ? -13.777 2.095 22.406 1.00 69.25 95 ILE A N 1
ATOM 753 C CA . ILE A 1 95 ? -13.033 0.824 22.459 1.00 69.25 95 ILE A CA 1
ATOM 754 C C . ILE A 1 95 ? -13.320 -0.024 21.219 1.00 69.25 95 ILE A C 1
ATOM 756 O O . ILE A 1 95 ? -12.400 -0.389 20.498 1.00 69.25 95 ILE A O 1
ATOM 760 N N . LYS A 1 96 ? -14.602 -0.239 20.910 1.00 76.19 96 LYS A N 1
ATOM 761 C CA . LYS A 1 96 ? -15.011 -1.028 19.744 1.00 76.19 96 LYS A CA 1
ATOM 762 C C . LYS A 1 96 ? -14.555 -0.399 18.428 1.00 76.19 96 LYS A C 1
ATOM 764 O O . LYS A 1 96 ? -14.227 -1.112 17.489 1.00 76.19 96 LYS A O 1
ATOM 769 N N . GLU A 1 97 ? -14.544 0.930 18.332 1.00 79.12 97 GLU A N 1
ATOM 770 C CA . GLU A 1 97 ? -14.065 1.598 17.121 1.00 79.12 97 GLU A CA 1
ATOM 771 C C . GLU A 1 97 ? -12.547 1.481 16.963 1.00 79.12 97 GLU A C 1
ATOM 773 O O . GLU A 1 97 ? -12.077 1.244 15.855 1.00 79.12 97 GLU A O 1
ATOM 778 N N . ILE A 1 98 ? -11.797 1.608 18.063 1.00 80.31 98 ILE A N 1
ATOM 779 C CA . ILE A 1 98 ? -10.344 1.401 18.089 1.00 80.31 98 ILE A CA 1
ATOM 780 C C . ILE A 1 98 ? -10.021 -0.035 17.679 1.00 80.31 98 ILE A C 1
ATOM 782 O O . ILE A 1 98 ? -9.217 -0.235 16.778 1.00 80.31 98 ILE A O 1
ATOM 786 N N . GLU A 1 99 ? -10.708 -1.024 18.254 1.00 87.06 99 GLU A N 1
ATOM 787 C CA . GLU A 1 99 ? -10.555 -2.436 17.882 1.00 87.06 99 GLU A CA 1
ATOM 788 C C . GLU A 1 99 ? -10.808 -2.654 16.386 1.00 87.06 99 GLU A C 1
ATOM 790 O O . GLU A 1 99 ? -9.989 -3.260 15.703 1.00 87.06 99 GLU A O 1
ATOM 795 N N . LEU A 1 100 ? -11.887 -2.085 15.839 1.00 88.69 100 LEU A N 1
ATOM 796 C CA . LEU A 1 100 ? -12.207 -2.211 14.415 1.00 88.69 100 LEU A CA 1
ATOM 797 C C . LEU A 1 100 ? -11.165 -1.560 13.498 1.00 88.69 100 LEU A C 1
ATOM 799 O O . LEU A 1 100 ? -10.903 -2.077 12.411 1.00 88.69 100 LEU A O 1
ATOM 803 N N . VAL A 1 101 ? -10.601 -0.417 13.894 1.00 90.06 101 VAL A N 1
ATOM 804 C CA . VAL A 1 101 ? -9.521 0.230 13.138 1.00 90.06 101 VAL A CA 1
ATOM 805 C C . VAL A 1 101 ? -8.250 -0.614 13.222 1.00 90.06 101 VAL A C 1
ATOM 807 O O . VAL A 1 101 ? -7.649 -0.881 12.183 1.00 90.06 101 VAL A O 1
ATOM 810 N N . SER A 1 102 ? -7.887 -1.092 14.413 1.00 91.88 102 SER A N 1
ATOM 811 C CA . SER A 1 102 ? -6.731 -1.969 14.630 1.00 91.88 102 SER A CA 1
ATOM 812 C C . SER A 1 102 ? -6.835 -3.255 13.803 1.00 91.88 102 SER A C 1
ATOM 814 O O . SER A 1 102 ? -5.894 -3.640 13.109 1.00 91.88 102 SER A O 1
ATOM 816 N N . ASP A 1 103 ? -8.009 -3.890 13.783 1.00 94.81 103 ASP A N 1
ATOM 817 C CA . ASP A 1 103 ? -8.272 -5.090 12.985 1.00 94.81 103 ASP A CA 1
ATOM 818 C C . ASP A 1 103 ? -8.190 -4.808 11.480 1.00 94.81 103 ASP A C 1
ATOM 820 O O . ASP A 1 103 ? -7.658 -5.620 10.716 1.00 94.81 103 ASP A O 1
ATOM 824 N N . ALA A 1 104 ? -8.675 -3.645 11.037 1.00 94.50 104 ALA A N 1
ATOM 825 C CA . ALA A 1 104 ? -8.564 -3.218 9.647 1.00 94.50 104 ALA A CA 1
ATOM 826 C C . ALA A 1 104 ? -7.105 -2.970 9.229 1.00 94.50 104 ALA A C 1
ATOM 828 O O . ALA A 1 104 ? -6.720 -3.371 8.127 1.00 94.50 104 ALA A O 1
ATOM 829 N N . VAL A 1 105 ? -6.295 -2.354 10.100 1.00 95.12 105 VAL A N 1
ATOM 830 C CA . VAL A 1 105 ? -4.849 -2.180 9.894 1.00 95.12 105 VAL A CA 1
ATOM 831 C C . VAL A 1 105 ? -4.190 -3.547 9.745 1.00 95.12 105 VAL A C 1
ATOM 833 O O . VAL A 1 105 ? -3.646 -3.832 8.680 1.00 95.12 105 VAL A O 1
ATOM 836 N N . LYS A 1 106 ? -4.342 -4.438 10.732 1.00 95.94 106 LYS A N 1
ATOM 837 C CA . LYS A 1 106 ? -3.749 -5.788 10.712 1.00 95.94 106 LYS A CA 1
ATOM 838 C C . LYS A 1 106 ? -4.153 -6.591 9.477 1.00 95.94 106 LYS A C 1
ATOM 840 O O . LYS A 1 106 ? -3.323 -7.272 8.877 1.00 95.94 106 LYS A O 1
ATOM 845 N N . SER A 1 107 ? -5.419 -6.494 9.070 1.00 95.56 107 SER A N 1
ATOM 846 C CA . SER A 1 107 ? -5.925 -7.182 7.877 1.00 95.56 107 SER A CA 1
ATOM 847 C C . SER A 1 107 ? -5.221 -6.706 6.604 1.00 95.56 107 SER A C 1
ATOM 849 O O . SER A 1 107 ? -4.838 -7.526 5.770 1.00 95.56 107 SER A O 1
ATOM 851 N N . LEU A 1 108 ? -5.019 -5.392 6.452 1.00 94.56 108 LEU A N 1
ATOM 852 C CA . LEU A 1 108 ? -4.303 -4.831 5.304 1.00 94.56 108 LEU A CA 1
ATOM 853 C C . LEU A 1 108 ? -2.803 -5.136 5.356 1.00 94.56 108 LEU A C 1
ATOM 855 O O . LEU A 1 108 ? -2.240 -5.523 4.335 1.00 94.56 108 LEU A O 1
ATOM 859 N N . GLU A 1 109 ? -2.163 -5.023 6.522 1.00 94.94 109 GLU A N 1
ATOM 860 C CA . GLU A 1 109 ? -0.746 -5.368 6.694 1.00 94.94 109 GLU A CA 1
ATOM 861 C C . GLU A 1 109 ? -0.463 -6.828 6.326 1.00 94.94 109 GLU A C 1
ATOM 863 O O . GLU A 1 109 ? 0.531 -7.118 5.658 1.00 94.94 109 GLU A O 1
ATOM 868 N N . SER A 1 110 ? -1.356 -7.737 6.733 1.00 93.50 110 SER A N 1
ATOM 869 C CA . SER A 1 110 ? -1.255 -9.168 6.446 1.00 93.50 110 SER A CA 1
ATOM 870 C C . SER A 1 110 ? -1.355 -9.457 4.950 1.00 93.50 110 SER A C 1
ATOM 872 O O . SER A 1 110 ? -0.498 -10.143 4.397 1.00 93.50 110 SER A O 1
ATOM 874 N N . VAL A 1 111 ? -2.357 -8.890 4.276 1.00 93.06 111 VAL A N 1
ATOM 875 C CA . VAL A 1 111 ? -2.556 -9.058 2.829 1.00 93.06 111 VAL A CA 1
ATOM 876 C C . VAL A 1 111 ? -1.409 -8.461 2.018 1.00 93.06 111 VAL A C 1
ATOM 878 O O . VAL A 1 111 ? -1.018 -9.010 0.991 1.00 93.06 111 VAL A O 1
ATOM 881 N N . MET A 1 112 ? -0.877 -7.323 2.460 1.00 92.19 112 MET A N 1
ATOM 882 C CA . MET A 1 112 ? 0.253 -6.666 1.807 1.00 92.19 112 MET A CA 1
ATOM 883 C C . MET A 1 112 ? 1.596 -7.320 2.154 1.00 92.19 112 MET A C 1
ATOM 885 O O . MET A 1 112 ? 2.611 -6.914 1.599 1.00 92.19 112 MET A O 1
ATOM 889 N N . ALA A 1 113 ? 1.604 -8.318 3.046 1.00 92.25 113 ALA A N 1
ATOM 890 C CA . ALA A 1 113 ? 2.789 -9.021 3.524 1.00 92.25 113 ALA A CA 1
ATOM 891 C C . ALA A 1 113 ? 3.918 -8.072 3.967 1.00 92.25 113 ALA A C 1
ATOM 893 O O . ALA A 1 113 ? 5.083 -8.284 3.629 1.00 92.25 113 ALA A O 1
ATOM 894 N N . LEU A 1 114 ? 3.575 -7.013 4.713 1.00 92.62 114 LEU A N 1
ATOM 895 C CA . LEU A 1 114 ? 4.573 -6.040 5.166 1.00 92.62 114 LEU A CA 1
ATOM 896 C C . LEU A 1 114 ? 5.649 -6.717 6.025 1.00 92.62 114 LEU A C 1
ATOM 898 O O . LEU A 1 114 ? 5.351 -7.604 6.830 1.00 92.62 114 LEU A O 1
ATOM 902 N N . SER A 1 115 ? 6.899 -6.277 5.901 1.00 91.19 115 SER A N 1
ATOM 903 C CA . SER A 1 115 ? 7.973 -6.694 6.807 1.00 91.19 115 SER A CA 1
ATOM 904 C C . SER A 1 115 ? 7.835 -6.034 8.188 1.00 91.19 115 SER A C 1
ATOM 906 O O . SER A 1 115 ? 7.122 -5.040 8.350 1.00 91.19 115 SER A O 1
ATOM 908 N N . GLU A 1 116 ? 8.541 -6.554 9.198 1.00 91.56 116 GLU A N 1
ATOM 909 C CA . GLU A 1 116 ? 8.594 -5.920 10.529 1.00 91.56 116 GLU A CA 1
ATOM 910 C C . GLU A 1 116 ? 9.114 -4.479 10.463 1.00 91.56 116 GLU A C 1
ATOM 912 O O . GLU A 1 116 ? 8.606 -3.581 11.132 1.00 91.56 116 GLU A O 1
ATOM 917 N N . GLU A 1 117 ? 10.115 -4.237 9.617 1.00 91.25 117 GLU A N 1
ATOM 918 C CA . GLU A 1 117 ? 10.675 -2.904 9.416 1.00 91.25 117 GLU A CA 1
ATOM 919 C C . GLU A 1 117 ? 9.649 -1.956 8.783 1.00 91.25 117 GLU A C 1
ATOM 921 O O . GLU A 1 117 ? 9.481 -0.826 9.239 1.00 91.25 117 GLU A O 1
ATOM 926 N N . GLN A 1 118 ? 8.901 -2.426 7.780 1.00 91.62 118 GLN A N 1
ATOM 927 C CA . GLN A 1 118 ? 7.846 -1.640 7.140 1.00 91.62 118 GLN A CA 1
ATOM 928 C C . GLN A 1 118 ? 6.708 -1.311 8.113 1.00 91.62 118 GLN A C 1
ATOM 930 O O . GLN A 1 118 ? 6.245 -0.170 8.128 1.00 91.62 118 GLN A O 1
ATOM 935 N N . ARG A 1 119 ? 6.308 -2.262 8.971 1.00 93.88 119 ARG A N 1
ATOM 936 C CA . ARG A 1 119 ? 5.351 -2.010 10.063 1.00 93.88 119 ARG A CA 1
ATOM 937 C C . ARG A 1 119 ? 5.865 -0.948 11.028 1.00 93.88 119 ARG A C 1
ATOM 939 O O . ARG A 1 119 ? 5.158 0.007 11.341 1.00 93.88 119 ARG A O 1
ATOM 946 N N . LYS A 1 120 ? 7.122 -1.061 11.466 1.00 94.19 120 LYS A N 1
ATOM 947 C CA . LYS A 1 120 ? 7.739 -0.075 12.362 1.00 94.19 120 LYS A CA 1
ATOM 948 C C . LYS A 1 120 ? 7.759 1.322 11.735 1.00 94.19 120 LYS A C 1
ATOM 950 O O . LYS A 1 120 ? 7.398 2.293 12.399 1.00 94.19 120 LYS A O 1
ATOM 955 N N . ASN A 1 121 ? 8.131 1.420 10.462 1.00 91.25 121 ASN A N 1
ATOM 956 C CA . ASN A 1 121 ? 8.143 2.683 9.726 1.00 91.25 121 ASN A CA 1
ATOM 957 C C . ASN A 1 121 ? 6.731 3.268 9.590 1.00 91.25 121 ASN A C 1
ATOM 959 O O . ASN A 1 121 ? 6.554 4.473 9.757 1.00 91.25 121 ASN A O 1
ATOM 963 N N . LEU A 1 122 ? 5.715 2.433 9.350 1.00 91.69 122 LEU A N 1
ATOM 964 C CA . LEU A 1 122 ? 4.316 2.857 9.304 1.00 91.69 122 LEU A CA 1
ATOM 965 C C . LEU A 1 122 ? 3.868 3.476 10.636 1.00 91.69 122 LEU A C 1
ATOM 967 O O . LEU A 1 122 ? 3.324 4.580 10.633 1.00 91.69 122 LEU A O 1
ATOM 971 N N . VAL A 1 123 ? 4.158 2.812 11.760 1.00 91.44 123 VAL A N 1
ATOM 972 C CA . VAL A 1 123 ? 3.850 3.313 13.112 1.00 91.44 123 VAL A CA 1
ATOM 973 C C . VAL A 1 123 ? 4.555 4.644 13.386 1.00 91.44 123 VAL A C 1
ATOM 975 O O . VAL A 1 123 ? 3.952 5.568 13.933 1.00 91.44 123 VAL A O 1
ATOM 978 N N . GLN A 1 124 ? 5.823 4.776 12.987 1.00 90.19 124 GLN A N 1
ATOM 979 C CA . GLN A 1 124 ? 6.575 6.023 13.152 1.00 90.19 124 GLN A CA 1
ATOM 980 C C . GLN A 1 124 ? 5.986 7.163 12.311 1.00 90.19 124 GLN A C 1
ATOM 982 O O . GLN A 1 124 ? 5.752 8.254 12.829 1.00 90.19 124 GLN A O 1
ATOM 987 N N . LEU A 1 125 ? 5.697 6.909 11.031 1.00 86.25 125 LEU A N 1
ATOM 988 C CA . LEU A 1 125 ? 5.124 7.898 10.110 1.00 86.25 125 LEU A CA 1
ATOM 989 C C . LEU A 1 125 ? 3.728 8.362 10.537 1.00 86.25 125 LEU A C 1
ATOM 991 O O . LEU A 1 125 ? 3.355 9.516 10.302 1.00 86.25 125 LEU A O 1
ATOM 995 N N . SER A 1 126 ? 2.957 7.473 11.161 1.00 85.50 126 SER A N 1
ATOM 996 C CA . SER A 1 126 ? 1.607 7.763 11.630 1.00 85.50 126 SER A CA 1
ATOM 997 C C . SER A 1 126 ? 1.559 8.400 13.020 1.00 85.50 126 SER A C 1
ATOM 999 O O . SER A 1 126 ? 0.462 8.650 13.512 1.00 85.50 126 SER A O 1
ATOM 1001 N N . GLY A 1 127 ? 2.701 8.596 13.692 1.00 84.31 127 GLY A N 1
ATOM 1002 C CA . GLY A 1 127 ? 2.730 9.029 15.092 1.00 84.31 127 GLY A CA 1
ATOM 1003 C C . GLY A 1 127 ? 1.978 8.071 16.024 1.00 84.31 127 GLY A C 1
ATOM 1004 O O . GLY A 1 127 ? 1.317 8.524 16.952 1.00 84.31 127 GLY A O 1
ATOM 1005 N N . ALA A 1 128 ? 2.026 6.766 15.731 1.00 84.50 128 ALA A N 1
ATOM 1006 C CA . ALA A 1 128 ? 1.278 5.698 16.399 1.00 84.50 128 ALA A CA 1
ATOM 1007 C C . ALA A 1 128 ? -0.264 5.789 16.321 1.00 84.50 128 ALA A C 1
ATOM 1009 O O . ALA A 1 128 ? -0.951 5.004 16.967 1.00 84.50 128 ALA A O 1
ATOM 1010 N N . ASP A 1 129 ? -0.830 6.667 15.483 1.00 85.75 129 ASP A N 1
ATOM 1011 C CA . ASP A 1 129 ? -2.281 6.734 15.251 1.00 85.75 129 ASP A CA 1
ATOM 1012 C C . ASP A 1 129 ? -2.724 5.674 14.223 1.00 85.75 129 ASP A C 1
ATOM 1014 O O . ASP A 1 129 ? -2.406 5.778 13.036 1.00 85.75 129 ASP A O 1
ATOM 1018 N N . GLU A 1 130 ? -3.460 4.649 14.661 1.00 88.50 130 GLU A N 1
ATOM 1019 C CA . GLU A 1 130 ? -3.924 3.544 13.804 1.00 88.50 130 GLU A CA 1
ATOM 1020 C C . GLU A 1 130 ? -4.884 3.992 12.687 1.00 88.50 130 GLU A C 1
ATOM 1022 O O . GLU A 1 130 ? -4.895 3.404 11.605 1.00 88.50 130 GLU A O 1
ATOM 1027 N N . LEU A 1 131 ? -5.666 5.059 12.882 1.00 86.31 131 LEU A N 1
ATOM 1028 C CA . LEU A 1 131 ? -6.532 5.585 11.825 1.00 86.31 131 LEU A CA 1
ATOM 1029 C C . LEU A 1 131 ? -5.696 6.253 10.727 1.00 86.31 131 LEU A C 1
ATOM 1031 O O . LEU A 1 131 ? -6.028 6.156 9.540 1.00 86.31 131 LEU A O 1
ATOM 1035 N N . VAL A 1 132 ? -4.600 6.915 11.098 1.00 86.50 132 VAL A N 1
ATOM 1036 C CA . VAL A 1 132 ? -3.612 7.424 10.141 1.00 86.50 132 VAL A CA 1
ATOM 1037 C C . VAL A 1 132 ? -2.898 6.269 9.432 1.00 86.50 132 VAL A C 1
ATOM 1039 O O . VAL A 1 132 ? -2.784 6.314 8.205 1.00 86.50 132 VAL A O 1
ATOM 1042 N N . GLN A 1 133 ? -2.496 5.210 10.147 1.00 90.75 133 GLN A N 1
ATOM 1043 C CA . GLN A 1 133 ? -1.913 4.002 9.536 1.00 90.75 133 GLN A CA 1
ATOM 1044 C C . GLN A 1 133 ? -2.862 3.401 8.497 1.00 90.75 133 GLN A C 1
ATOM 1046 O O . GLN A 1 133 ? -2.475 3.181 7.350 1.00 90.75 133 GLN A O 1
ATOM 1051 N N . LEU A 1 134 ? -4.137 3.235 8.857 1.00 91.81 134 LEU A N 1
ATOM 1052 C CA . LEU A 1 134 ? -5.173 2.731 7.964 1.00 91.81 134 LEU A CA 1
ATOM 1053 C C . LEU A 1 134 ? -5.315 3.596 6.702 1.00 91.81 134 LEU A C 1
ATOM 1055 O O . LEU A 1 134 ? -5.370 3.074 5.587 1.00 91.81 134 LEU A O 1
ATOM 1059 N N . LYS A 1 135 ? -5.339 4.927 6.854 1.00 89.62 135 LYS A N 1
ATOM 1060 C CA . LYS A 1 135 ? -5.396 5.872 5.723 1.00 89.62 135 LYS A CA 1
ATOM 1061 C C . LYS A 1 135 ? -4.193 5.703 4.786 1.00 89.62 135 LYS A C 1
ATOM 1063 O O . LYS A 1 135 ? -4.374 5.734 3.567 1.00 89.62 135 LYS A O 1
ATOM 1068 N N . ILE A 1 136 ? -2.991 5.501 5.330 1.00 90.75 136 ILE A N 1
ATOM 1069 C CA . ILE A 1 136 ? -1.767 5.248 4.553 1.00 90.75 136 ILE A CA 1
ATOM 1070 C C . ILE A 1 136 ? -1.848 3.894 3.834 1.00 90.75 136 ILE A C 1
ATOM 1072 O O . ILE A 1 136 ? -1.590 3.828 2.634 1.00 90.75 136 ILE A O 1
ATOM 1076 N N . LEU A 1 137 ? -2.268 2.823 4.507 1.00 93.81 137 LEU A N 1
ATOM 1077 C CA . LEU A 1 137 ? -2.381 1.492 3.897 1.00 93.81 137 LEU A CA 1
ATOM 1078 C C . LEU A 1 137 ? -3.387 1.475 2.739 1.00 93.81 137 LEU A C 1
ATOM 1080 O O . LEU A 1 137 ? -3.067 1.014 1.643 1.00 93.81 137 LEU A O 1
ATOM 1084 N N . LEU A 1 138 ? -4.570 2.069 2.929 1.00 92.75 138 LEU A N 1
ATOM 1085 C CA . LEU A 1 138 ? -5.580 2.212 1.871 1.00 92.75 138 LEU A CA 1
ATOM 1086 C C . LEU A 1 138 ? -5.047 3.000 0.665 1.00 92.75 138 LEU A C 1
ATOM 1088 O O . LEU A 1 138 ? -5.368 2.698 -0.489 1.00 92.75 138 LEU A O 1
ATOM 1092 N N . ALA A 1 139 ? -4.235 4.022 0.929 1.00 91.31 139 ALA A N 1
ATOM 1093 C CA . ALA A 1 139 ? -3.594 4.838 -0.088 1.00 91.31 139 ALA A CA 1
ATOM 1094 C C . ALA A 1 139 ? -2.554 4.064 -0.905 1.00 91.31 139 ALA A C 1
ATOM 1096 O O . ALA A 1 139 ? -2.541 4.177 -2.136 1.00 91.31 139 ALA A O 1
ATOM 1097 N N . VAL A 1 140 ? -1.695 3.302 -0.225 1.00 92.50 140 VAL A N 1
ATOM 1098 C CA . VAL A 1 140 ? -0.657 2.471 -0.844 1.00 92.50 140 VAL A CA 1
ATOM 1099 C C . VAL A 1 140 ? -1.301 1.363 -1.667 1.00 92.50 140 VAL A C 1
ATOM 1101 O O . VAL A 1 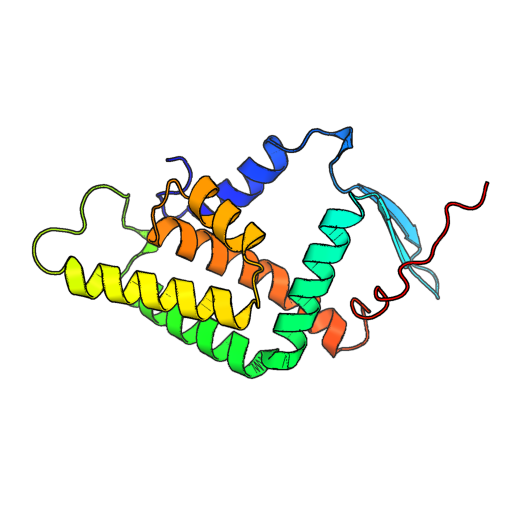140 ? -0.981 1.243 -2.848 1.00 92.50 140 VAL A O 1
ATOM 1104 N N . TYR A 1 141 ? -2.277 0.641 -1.108 1.00 93.81 141 TYR A N 1
ATOM 1105 C CA . TYR A 1 141 ? -2.994 -0.421 -1.815 1.00 93.81 141 TYR A CA 1
ATOM 1106 C C . TYR A 1 141 ? -3.572 0.060 -3.152 1.00 93.81 141 TYR A C 1
ATOM 1108 O O . TYR A 1 141 ? -3.358 -0.552 -4.198 1.00 93.81 141 TYR A O 1
ATOM 1116 N N . ARG A 1 142 ? -4.232 1.226 -3.153 1.00 92.19 142 ARG A N 1
ATOM 1117 C CA . ARG A 1 142 ? -4.816 1.807 -4.370 1.00 92.19 142 ARG A CA 1
ATOM 1118 C C . ARG A 1 142 ? -3.776 2.123 -5.451 1.00 92.19 142 ARG A C 1
ATOM 1120 O O . ARG A 1 142 ? -4.105 2.075 -6.630 1.00 92.19 142 ARG A O 1
ATOM 1127 N N . ARG A 1 143 ? -2.543 2.479 -5.074 1.00 92.00 143 ARG A N 1
ATOM 1128 C CA . ARG A 1 143 ? -1.443 2.698 -6.034 1.00 92.00 143 ARG A CA 1
ATOM 1129 C C . ARG A 1 143 ? -0.774 1.400 -6.476 1.00 92.00 143 ARG A C 1
ATOM 1131 O O . ARG A 1 143 ? -0.198 1.369 -7.557 1.00 92.00 143 ARG A O 1
ATOM 1138 N N . LEU A 1 144 ? -0.854 0.360 -5.654 1.00 92.81 144 LEU A N 1
ATOM 1139 C CA . LEU A 1 144 ? -0.296 -0.953 -5.939 1.00 92.81 144 LEU A CA 1
ATOM 1140 C C . LEU A 1 144 ? -1.169 -1.745 -6.923 1.00 92.81 144 LEU A C 1
ATOM 1142 O O . LEU A 1 144 ? -0.623 -2.405 -7.801 1.00 92.81 144 LEU A O 1
ATOM 1146 N N . SER A 1 145 ? -2.502 -1.639 -6.822 1.00 92.69 145 SER A N 1
ATOM 1147 C CA . SER A 1 145 ? -3.450 -2.401 -7.660 1.00 92.69 145 SER A CA 1
ATOM 1148 C C . SER A 1 145 ? -3.140 -2.334 -9.165 1.00 92.69 145 SER A C 1
ATOM 1150 O O . SER A 1 145 ? -3.026 -3.394 -9.778 1.00 92.69 145 SER A O 1
ATOM 1152 N N . PRO A 1 146 ? -2.879 -1.157 -9.774 1.00 93.50 146 PRO A N 1
ATOM 1153 C CA . PRO A 1 146 ? -2.536 -1.099 -11.196 1.00 93.50 146 PRO A CA 1
ATOM 1154 C C . PRO A 1 146 ? -1.227 -1.824 -11.541 1.00 93.50 146 PRO A C 1
ATOM 1156 O O . PRO A 1 146 ? -1.107 -2.406 -12.613 1.00 93.50 146 PRO A O 1
ATOM 1159 N N . LEU A 1 147 ? -0.236 -1.821 -10.642 1.00 93.31 147 LEU A N 1
ATOM 1160 C CA . LEU A 1 147 ? 1.029 -2.536 -10.858 1.00 93.31 147 LEU A CA 1
ATOM 1161 C C . LEU A 1 147 ? 0.820 -4.052 -10.811 1.00 93.31 147 LEU A C 1
ATOM 1163 O O . LEU A 1 147 ? 1.391 -4.786 -11.616 1.00 93.31 147 LEU A O 1
ATOM 1167 N N . VAL A 1 148 ? -0.040 -4.510 -9.902 1.00 93.06 148 VAL A N 1
ATOM 1168 C CA . VAL A 1 148 ? -0.443 -5.915 -9.805 1.00 93.06 148 VAL A CA 1
ATOM 1169 C C . VAL A 1 148 ? -1.205 -6.355 -11.056 1.00 93.06 148 VAL A C 1
ATOM 1171 O O . VAL A 1 148 ? -0.937 -7.427 -11.591 1.00 93.06 148 VAL A O 1
ATOM 1174 N N . GLU A 1 149 ? -2.107 -5.523 -11.577 1.00 92.62 149 GLU A N 1
ATOM 1175 C CA . GLU A 1 149 ? -2.813 -5.785 -12.837 1.00 92.62 149 GLU A CA 1
ATOM 1176 C C . GLU A 1 149 ? -1.848 -5.884 -14.029 1.00 92.62 149 GLU A C 1
ATOM 1178 O O . GLU A 1 149 ? -1.982 -6.776 -14.873 1.00 92.62 149 GLU A O 1
ATOM 1183 N N . LEU A 1 150 ? -0.835 -5.013 -14.090 1.00 91.50 150 LEU A N 1
ATOM 1184 C CA . LEU A 1 150 ? 0.223 -5.093 -15.102 1.00 91.50 150 LEU A CA 1
ATOM 1185 C C . LEU A 1 150 ? 1.034 -6.387 -14.978 1.00 91.50 150 LEU A C 1
ATOM 1187 O O . LEU A 1 150 ? 1.334 -7.007 -15.998 1.00 91.50 150 LEU A O 1
ATOM 1191 N N . GLN A 1 151 ? 1.343 -6.824 -13.755 1.00 90.75 151 GLN A N 1
ATOM 1192 C CA . GLN A 1 151 ? 2.021 -8.099 -13.532 1.00 90.75 151 GLN A CA 1
ATOM 1193 C C . GLN A 1 151 ? 1.169 -9.288 -13.978 1.00 90.75 151 GLN A C 1
ATOM 1195 O O . GLN A 1 151 ? 1.622 -10.127 -14.753 1.00 90.75 151 GLN A O 1
ATOM 1200 N N . ASN A 1 152 ? -0.081 -9.344 -13.524 1.00 89.12 152 ASN A N 1
ATOM 1201 C CA . ASN A 1 152 ? -0.980 -10.464 -13.796 1.00 89.12 152 ASN A CA 1
ATOM 1202 C C . ASN A 1 152 ? -1.369 -10.555 -15.278 1.00 89.12 152 ASN A C 1
ATOM 1204 O O . ASN A 1 152 ? -1.642 -11.643 -15.776 1.00 89.12 152 ASN A O 1
ATOM 1208 N N . SER A 1 153 ? -1.363 -9.430 -15.999 1.00 90.50 153 SER A N 1
ATOM 1209 C CA . SER A 1 153 ? -1.559 -9.400 -17.455 1.00 90.50 153 SER A CA 1
ATOM 1210 C C . SER A 1 153 ? -0.285 -9.683 -18.263 1.00 90.50 153 SER A C 1
ATOM 1212 O O . SER A 1 153 ? -0.325 -9.621 -19.491 1.00 90.50 153 SER A O 1
ATOM 1214 N N . GLY A 1 154 ? 0.845 -9.973 -17.605 1.00 87.50 154 GLY A N 1
ATOM 1215 C CA . GLY A 1 154 ? 2.128 -10.261 -18.254 1.00 87.50 154 GLY A CA 1
ATOM 1216 C C . GLY A 1 154 ? 2.814 -9.040 -18.877 1.00 87.50 154 GLY A C 1
ATOM 1217 O O . GLY A 1 154 ? 3.782 -9.192 -19.617 1.00 87.50 154 GLY A O 1
ATOM 1218 N N . LYS A 1 155 ? 2.329 -7.826 -18.592 1.00 85.69 155 LYS A N 1
ATOM 1219 C CA . LYS A 1 155 ? 2.875 -6.563 -19.120 1.00 85.69 155 LYS A CA 1
ATOM 1220 C C . LYS A 1 155 ? 4.045 -6.024 -18.298 1.00 85.69 155 LYS A C 1
ATOM 1222 O O . LYS A 1 155 ? 4.770 -5.154 -18.769 1.00 85.69 155 LYS A O 1
ATOM 1227 N N . ALA A 1 156 ? 4.215 -6.519 -17.077 1.00 86.38 156 ALA A N 1
ATOM 1228 C CA . ALA A 1 156 ? 5.336 -6.211 -16.202 1.00 86.38 156 ALA A CA 1
ATOM 1229 C C . ALA A 1 156 ? 5.776 -7.475 -15.456 1.00 86.38 156 ALA A C 1
ATOM 1231 O O . ALA A 1 156 ? 4.966 -8.358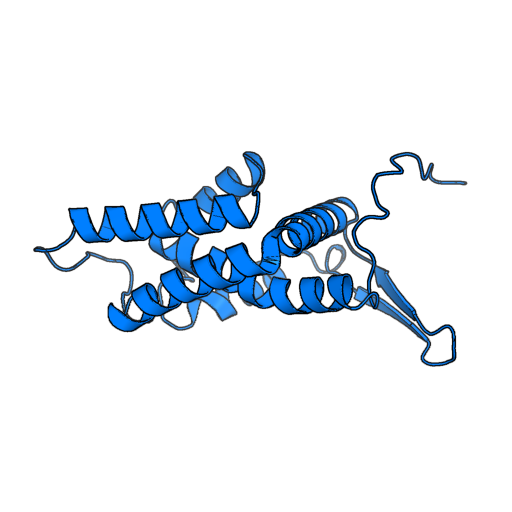 -15.187 1.00 86.38 156 ALA A O 1
ATOM 1232 N N . ASN A 1 157 ? 7.055 -7.558 -15.099 1.00 85.81 157 ASN A N 1
ATOM 1233 C CA . ASN A 1 157 ? 7.583 -8.673 -14.324 1.00 85.81 157 ASN A CA 1
ATOM 1234 C C . ASN A 1 157 ? 8.346 -8.148 -13.105 1.00 85.81 157 ASN A C 1
ATOM 1236 O O . ASN A 1 157 ? 9.465 -7.658 -13.244 1.00 85.81 157 ASN A O 1
ATOM 1240 N N . PHE A 1 158 ? 7.750 -8.280 -11.919 1.00 83.00 158 PHE A N 1
ATOM 1241 C CA . PHE A 1 158 ? 8.386 -7.906 -10.652 1.00 83.00 158 PHE A CA 1
ATOM 1242 C C . PHE A 1 158 ? 9.025 -9.111 -9.934 1.00 83.00 158 PHE A C 1
ATOM 1244 O O . PHE A 1 158 ? 9.762 -8.939 -8.968 1.00 83.00 158 PHE A O 1
ATOM 1251 N N . SER A 1 159 ? 8.816 -10.332 -10.442 1.00 69.75 159 SER A N 1
ATOM 1252 C CA . SER A 1 159 ? 9.318 -11.586 -9.856 1.00 69.75 159 SER A CA 1
ATOM 1253 C C . SER A 1 159 ? 10.781 -11.918 -10.197 1.00 69.75 159 SER A C 1
ATOM 1255 O O . SER A 1 159 ? 11.397 -12.757 -9.538 1.00 69.75 159 SER A O 1
ATOM 1257 N N . ALA A 1 160 ? 11.371 -11.248 -11.194 1.00 57.56 160 ALA A N 1
ATOM 1258 C CA . ALA A 1 160 ? 12.705 -11.558 -11.730 1.00 57.56 160 ALA A CA 1
ATOM 1259 C C . ALA A 1 160 ? 13.889 -11.248 -10.777 1.00 57.56 160 ALA A C 1
ATOM 1261 O O . ALA A 1 160 ? 15.035 -11.577 -11.079 1.00 57.56 160 ALA A O 1
ATOM 1262 N N . GLY A 1 161 ? 13.632 -10.634 -9.619 1.00 52.53 161 GLY A N 1
ATOM 1263 C CA . GLY A 1 161 ? 14.645 -10.051 -8.733 1.00 52.53 161 GLY A CA 1
ATOM 1264 C C . GLY A 1 161 ? 15.433 -10.959 -7.805 1.00 52.53 161 GLY A C 1
ATOM 1265 O O . GLY A 1 161 ? 16.359 -10.489 -7.151 1.00 52.53 161 GLY A O 1
ATOM 1266 N N . LYS A 1 162 ? 15.132 -12.260 -7.729 1.00 46.25 162 LYS A N 1
ATOM 1267 C CA . LYS A 1 162 ? 15.897 -13.167 -6.851 1.00 46.25 162 LYS A CA 1
ATOM 1268 C C . LYS A 1 162 ? 17.333 -13.446 -7.328 1.00 46.25 162 LYS A C 1
ATOM 1270 O O . LYS A 1 162 ? 18.065 -14.152 -6.637 1.00 46.25 162 LYS A O 1
ATOM 1275 N N . ASN A 1 163 ? 17.781 -12.869 -8.445 1.00 42.78 163 ASN A N 1
ATOM 1276 C CA . ASN A 1 163 ? 19.186 -12.903 -8.855 1.00 42.78 163 ASN A CA 1
ATOM 1277 C C . ASN A 1 163 ? 19.997 -11.817 -8.131 1.00 42.78 163 ASN A C 1
ATOM 1279 O O . ASN A 1 163 ? 20.336 -10.780 -8.693 1.00 42.78 163 ASN A O 1
ATOM 1283 N N . LYS A 1 164 ? 20.370 -12.105 -6.879 1.00 45.53 164 LYS A N 1
ATOM 1284 C CA . LYS A 1 164 ? 21.275 -11.322 -6.009 1.00 45.53 164 LYS A CA 1
ATOM 1285 C C . LYS A 1 164 ? 22.717 -11.126 -6.543 1.00 45.53 164 LYS A C 1
ATOM 1287 O O . LYS A 1 164 ? 23.601 -10.792 -5.769 1.00 45.53 164 LYS A O 1
ATOM 1292 N N . ASN A 1 165 ? 22.978 -11.330 -7.837 1.00 39.12 165 ASN A N 1
ATOM 1293 C CA . ASN A 1 165 ? 24.325 -11.356 -8.423 1.00 39.12 165 ASN A CA 1
ATOM 1294 C C . ASN A 1 165 ? 24.440 -10.567 -9.737 1.00 39.12 165 ASN A C 1
ATOM 1296 O O . ASN A 1 165 ? 25.108 -11.006 -10.670 1.00 39.12 165 ASN A O 1
ATOM 1300 N N . LEU A 1 166 ? 23.847 -9.379 -9.825 1.00 40.88 166 LEU A N 1
ATOM 1301 C CA . LEU A 1 166 ? 24.367 -8.382 -10.763 1.00 40.88 166 LEU A CA 1
ATOM 1302 C C . LEU A 1 166 ? 25.509 -7.657 -10.054 1.00 40.88 166 LEU A C 1
ATOM 1304 O O . LEU A 1 166 ? 25.326 -6.608 -9.442 1.00 40.88 166 LEU A O 1
ATOM 1308 N N . LYS A 1 167 ? 26.690 -8.290 -10.080 1.00 36.50 167 LYS A N 1
ATOM 1309 C CA . LYS A 1 167 ? 27.949 -7.597 -9.814 1.00 36.50 167 LYS A CA 1
ATOM 1310 C C . LYS A 1 167 ? 27.976 -6.368 -10.718 1.00 36.50 167 LYS A C 1
ATOM 1312 O O . LYS A 1 167 ? 27.781 -6.503 -11.927 1.00 36.50 167 LYS A O 1
ATOM 1317 N N . ALA A 1 168 ? 28.210 -5.200 -10.123 1.00 42.34 168 ALA A N 1
ATOM 1318 C CA . ALA A 1 168 ? 28.683 -4.041 -10.860 1.00 42.34 168 ALA A CA 1
ATOM 1319 C C . ALA A 1 168 ? 29.860 -4.519 -11.718 1.00 42.34 168 ALA A C 1
ATOM 1321 O O . ALA A 1 168 ? 30.859 -5.005 -11.189 1.00 42.34 168 ALA A O 1
ATOM 1322 N N . SER A 1 169 ? 29.640 -4.544 -13.027 1.00 34.59 169 SER A N 1
ATOM 1323 C CA . SER A 1 169 ? 30.664 -4.861 -14.010 1.00 34.59 169 SER A CA 1
ATOM 1324 C C . SER A 1 169 ? 31.250 -3.512 -14.399 1.00 34.59 169 SER A C 1
ATOM 1326 O O . SER A 1 169 ? 30.500 -2.705 -14.941 1.00 34.59 169 SER A O 1
ATOM 1328 N N . ASP A 1 170 ? 32.502 -3.308 -13.983 1.00 35.94 170 ASP A N 1
ATOM 1329 C CA . ASP A 1 170 ? 33.508 -2.302 -14.367 1.00 35.94 170 ASP A CA 1
ATOM 1330 C C . ASP A 1 170 ? 33.047 -0.931 -14.898 1.00 35.94 170 ASP A C 1
ATOM 1332 O O . ASP A 1 170 ? 32.501 -0.843 -16.022 1.00 35.94 170 ASP A O 1
#

Organism: Escherichia coli (NCBI:txid562)

Secondary structure (DSSP, 8-state):
-TTSSTTHHHHHHHHHHHHS-GGGS-EEEEEE-SSSPEEEEE--HHHHHHHHHHHHHHHHTHHHHHHHHHHHHHHHHHTTTTT--SS---SSSHHHHHHHHHHHHHHHHHHTT--HHHHHHHHHHTTT-HHHHHHHHHHHHHHHHHHHHHHHTTS---GGGG--------

Foldseek 3Di:
DQQQALCNLVCVVVVVQVPDDPVQDKDFPDWAPPVVTDTDIDHDPVVLLLLLLLLVLCLVVVVLLVVLLVVLVVVCVVVVLNHGRPDDPPDPCPPVVQVSLVVSLVSLCVSSVDDPVRVVVLCVVQVNDSSSSNSNSSSVSVVSVVVSVCCVVVNDHSPPPPPPDPDPDD

pLDDT: mean 82.31, std 15.48, range [34.59, 95.94]

Sequence (170 aa):
MPWEGGHSVVNFFRGAYSATPPDLRPVVKKIQYASPGFIELSALIDISWQIAELVTAVGGSILAANKVYDQVMRTYRQREWAKLKSEKLRIQNQIKEIELVSDAVKSLESVMALSEEQRKNLVQLSGADELVQLKILLAVYRRLSPLVELQNSGKANFSAGKNKNLKASD